Protein AF-A0A6N7GTM5-F1 (afdb_monomer)

Radius of gyration: 16.6 Å; Cα contacts (8 Å, |Δi|>4): 36; chains: 1; bounding box: 30×47×40 Å

pLDDT: mean 73.77, std 14.7, range [45.59, 88.44]

Structure (mmCIF, N/CA/C/O backbone):
data_AF-A0A6N7GTM5-F1
#
_entry.id   AF-A0A6N7GTM5-F1
#
loop_
_atom_site.group_PDB
_atom_site.id
_atom_site.type_symbol
_atom_site.label_atom_id
_atom_site.label_alt_id
_atom_site.label_comp_id
_atom_site.label_asym_id
_atom_site.label_entity_id
_atom_site.label_seq_id
_atom_site.pdbx_PDB_ins_code
_atom_site.Cartn_x
_atom_site.Cartn_y
_atom_site.Cartn_z
_atom_site.occupancy
_atom_site.B_iso_or_equiv
_atom_site.auth_seq_id
_atom_site.auth_comp_id
_atom_site.auth_asym_id
_atom_site.auth_atom_id
_atom_site.pdbx_PDB_model_num
ATOM 1 N N . MET A 1 1 ? 15.998 -3.891 -18.719 1.00 58.62 1 MET A N 1
ATOM 2 C CA . MET A 1 1 ? 15.265 -3.426 -17.525 1.00 58.62 1 MET A CA 1
ATOM 3 C C . MET A 1 1 ? 15.863 -2.086 -17.137 1.00 58.62 1 MET A C 1
ATOM 5 O O . MET A 1 1 ? 17.076 -1.944 -17.233 1.00 58.62 1 MET A O 1
ATOM 9 N N . CYS A 1 2 ? 15.031 -1.083 -16.868 1.00 82.25 2 CYS A N 1
ATOM 10 C CA . CYS A 1 2 ? 15.474 0.254 -16.477 1.00 82.25 2 CYS A CA 1
ATOM 11 C C . CYS A 1 2 ? 15.398 0.344 -14.950 1.00 82.25 2 CYS A C 1
ATOM 13 O O . CYS A 1 2 ? 14.326 0.106 -14.401 1.00 82.25 2 CYS A O 1
ATOM 15 N N . TRP A 1 3 ? 16.504 0.699 -14.290 1.00 64.00 3 TRP A N 1
ATOM 16 C CA . TRP A 1 3 ? 16.596 0.779 -12.824 1.00 64.00 3 TRP A CA 1
ATOM 17 C C . TRP A 1 3 ? 15.514 1.681 -12.214 1.00 64.00 3 TRP A C 1
ATOM 19 O O . TRP A 1 3 ? 14.882 1.320 -11.228 1.00 64.00 3 TRP A O 1
ATOM 29 N N . ALA A 1 4 ? 15.235 2.823 -12.849 1.00 77.00 4 ALA 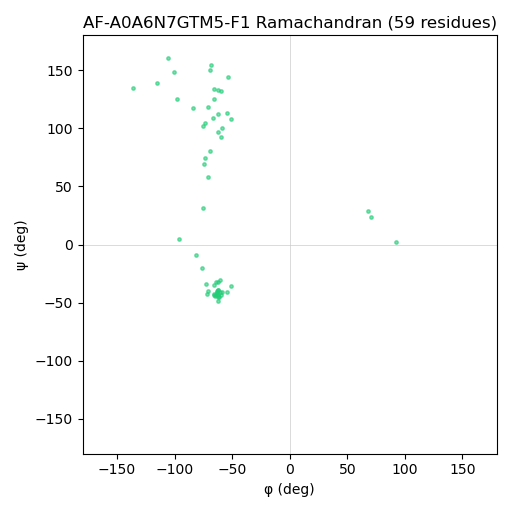A N 1
ATOM 30 C CA . ALA A 1 4 ? 14.188 3.742 -12.404 1.00 77.00 4 ALA A CA 1
ATOM 31 C C . ALA A 1 4 ? 12.782 3.118 -12.474 1.00 77.00 4 ALA A C 1
ATOM 33 O O . ALA A 1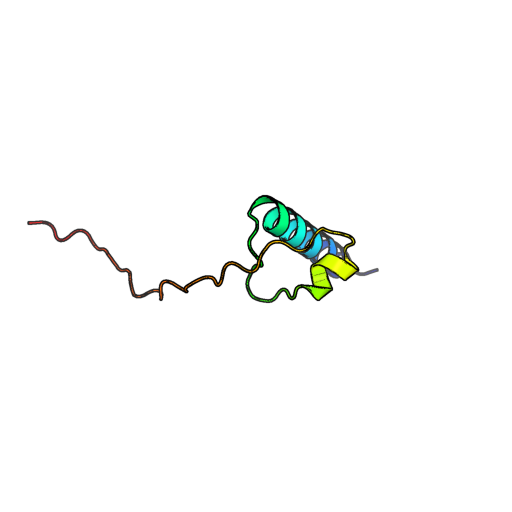 4 ? 11.938 3.402 -11.633 1.00 77.00 4 ALA A O 1
ATOM 34 N N . CYS A 1 5 ? 12.534 2.230 -13.443 1.00 83.12 5 CYS A N 1
ATOM 35 C CA . CYS A 1 5 ? 11.252 1.533 -13.548 1.00 83.12 5 CYS A CA 1
ATOM 36 C C . CYS A 1 5 ? 11.089 0.459 -12.462 1.00 83.12 5 CYS A C 1
A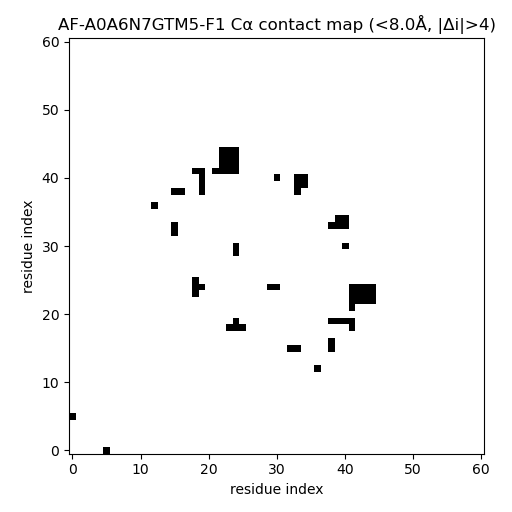TOM 38 O O . CYS A 1 5 ? 9.979 0.229 -11.994 1.00 83.12 5 CYS A O 1
ATOM 40 N N . GLU A 1 6 ? 12.177 -0.203 -12.060 1.00 80.25 6 GLU A N 1
ATOM 41 C CA . GLU A 1 6 ? 12.148 -1.186 -10.968 1.00 80.25 6 GLU A CA 1
ATOM 42 C C . GLU A 1 6 ? 11.952 -0.505 -9.607 1.00 80.25 6 GLU A C 1
ATOM 44 O O . GLU A 1 6 ? 11.168 -0.981 -8.787 1.00 80.25 6 GLU A O 1
ATOM 49 N N . GLU A 1 7 ? 12.596 0.644 -9.395 1.00 82.25 7 GLU A N 1
ATOM 50 C CA . GLU A 1 7 ? 12.421 1.461 -8.191 1.00 82.25 7 GLU A CA 1
ATOM 51 C C . GLU A 1 7 ? 10.989 2.001 -8.071 1.00 82.25 7 GLU A C 1
ATOM 53 O O . GLU A 1 7 ? 10.380 1.902 -7.007 1.00 82.25 7 GLU A O 1
ATOM 58 N N . GLU A 1 8 ? 10.410 2.490 -9.170 1.00 83.38 8 GLU A N 1
ATOM 59 C CA . GLU A 1 8 ? 9.022 2.960 -9.199 1.00 83.38 8 GLU A CA 1
ATOM 60 C C . GLU A 1 8 ? 8.028 1.827 -8.894 1.00 83.38 8 GLU A C 1
ATOM 62 O O . GLU A 1 8 ? 7.079 2.017 -8.131 1.00 83.38 8 GLU A O 1
ATOM 67 N N . ALA A 1 9 ? 8.266 0.622 -9.422 1.00 85.38 9 ALA A N 1
ATOM 68 C CA . ALA A 1 9 ? 7.431 -0.544 -9.141 1.00 85.38 9 ALA A CA 1
ATOM 69 C C . ALA A 1 9 ? 7.511 -0.980 -7.667 1.00 85.38 9 ALA A C 1
ATOM 71 O O . ALA A 1 9 ? 6.484 -1.272 -7.048 1.00 85.38 9 ALA A O 1
ATOM 72 N N . LEU A 1 10 ? 8.718 -0.991 -7.091 1.00 86.94 10 LEU A N 1
ATOM 73 C CA . LEU A 1 10 ? 8.933 -1.272 -5.670 1.00 86.94 10 LEU A CA 1
ATOM 74 C C . LEU A 1 10 ? 8.253 -0.224 -4.788 1.00 86.94 10 LEU A C 1
ATOM 76 O O .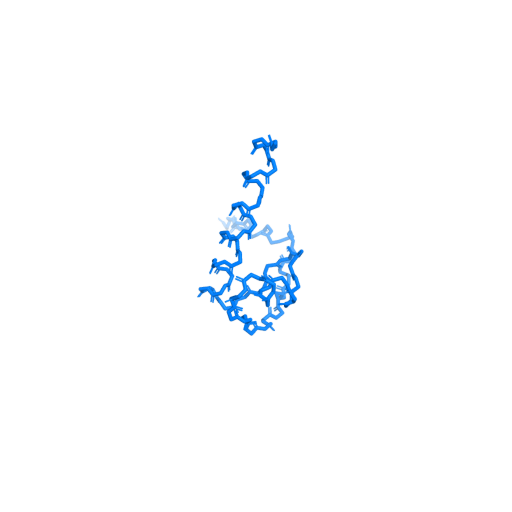 LEU A 1 10 ? 7.552 -0.575 -3.838 1.00 86.94 10 LEU A O 1
ATOM 80 N N . TRP A 1 11 ? 8.399 1.054 -5.135 1.00 86.88 11 TRP A N 1
ATOM 81 C CA . TRP A 1 11 ? 7.765 2.155 -4.420 1.00 86.88 11 TRP A CA 1
ATOM 82 C C . TRP A 1 11 ? 6.238 2.066 -4.465 1.00 86.88 11 TRP A C 1
ATOM 84 O O . TRP A 1 11 ? 5.572 2.220 -3.439 1.00 86.88 11 TRP A O 1
ATOM 94 N N . ARG A 1 12 ? 5.674 1.746 -5.635 1.00 86.31 12 ARG A N 1
ATOM 95 C CA . ARG A 1 12 ? 4.232 1.550 -5.812 1.00 86.31 12 ARG A CA 1
ATOM 96 C C . ARG A 1 12 ? 3.707 0.421 -4.929 1.00 86.31 12 ARG A C 1
ATOM 98 O O . ARG A 1 12 ? 2.669 0.581 -4.293 1.00 86.31 12 ARG A O 1
ATOM 105 N N . ARG A 1 13 ? 4.428 -0.700 -4.850 1.00 87.38 13 ARG A N 1
ATOM 106 C CA . ARG A 1 13 ? 4.037 -1.829 -3.995 1.00 87.38 13 ARG A CA 1
ATOM 107 C C . ARG A 1 13 ? 4.096 -1.473 -2.511 1.00 87.38 13 ARG A C 1
ATOM 109 O O . ARG A 1 13 ? 3.137 -1.741 -1.797 1.00 87.38 13 ARG A O 1
ATOM 116 N N . TYR A 1 14 ? 5.154 -0.790 -2.083 1.00 88.19 14 TYR A N 1
ATOM 117 C CA . TYR A 1 14 ? 5.291 -0.319 -0.706 1.00 88.19 14 TYR A CA 1
ATOM 118 C C . TYR A 1 14 ? 4.140 0.609 -0.282 1.00 88.19 14 TYR A C 1
ATOM 120 O O . TYR A 1 14 ? 3.608 0.485 0.821 1.00 88.19 14 TYR A O 1
ATOM 128 N N . GLN A 1 15 ? 3.698 1.508 -1.168 1.00 85.94 15 GLN A N 1
ATOM 129 C CA . GLN A 1 15 ? 2.547 2.376 -0.896 1.00 85.94 15 GLN A CA 1
ATOM 130 C C . GLN A 1 15 ? 1.247 1.592 -0.705 1.00 85.94 15 GLN A C 1
ATOM 132 O O . GLN A 1 15 ? 0.482 1.905 0.207 1.00 85.94 15 GLN A O 1
ATOM 137 N N . LEU A 1 16 ? 1.012 0.563 -1.525 1.00 87.44 16 LEU A N 1
ATOM 138 C CA . LEU A 1 16 ? -0.147 -0.317 -1.374 1.00 87.44 16 LEU A CA 1
ATOM 139 C C . LEU A 1 16 ? -0.108 -1.069 -0.037 1.00 87.44 16 LEU A C 1
ATOM 141 O O . LEU A 1 16 ? -1.129 -1.172 0.633 1.00 87.44 16 LEU A O 1
ATOM 145 N N . GLU A 1 17 ? 1.058 -1.544 0.400 1.00 88.44 17 GLU A N 1
ATOM 146 C CA . GLU A 1 17 ? 1.198 -2.228 1.693 1.00 88.44 17 GLU A CA 1
ATOM 147 C C . GLU A 1 17 ? 0.904 -1.294 2.878 1.00 88.44 17 GLU A C 1
ATOM 149 O O . GLU A 1 17 ? 0.135 -1.654 3.771 1.00 88.44 17 GLU A O 1
ATOM 154 N N . ILE A 1 18 ? 1.425 -0.062 2.854 1.00 86.44 18 ILE A N 1
ATOM 155 C CA . ILE A 1 18 ? 1.093 0.958 3.865 1.00 86.44 18 ILE A CA 1
ATOM 156 C C . ILE A 1 18 ? -0.403 1.278 3.855 1.00 86.44 18 ILE A 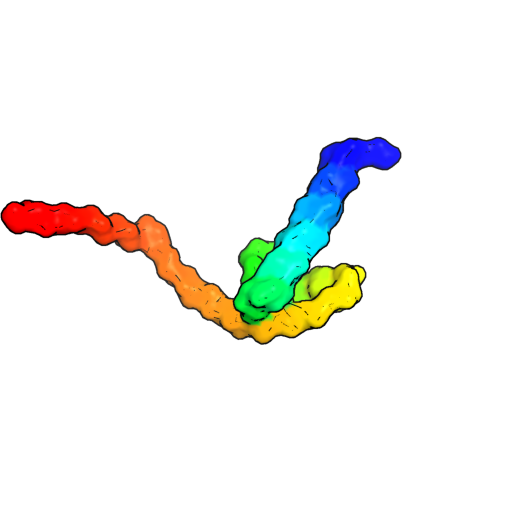C 1
ATOM 158 O O . ILE A 1 18 ? -1.007 1.458 4.911 1.00 86.44 18 ILE A O 1
ATOM 162 N N . ALA A 1 19 ? -1.005 1.380 2.674 1.00 85.75 19 ALA A N 1
ATOM 163 C CA . ALA A 1 19 ? -2.424 1.665 2.520 1.00 85.75 19 ALA A CA 1
ATOM 164 C C . ALA A 1 19 ? -3.301 0.567 3.140 1.00 85.75 19 ALA A C 1
ATOM 166 O O . ALA A 1 19 ? -4.287 0.866 3.817 1.00 85.75 19 ALA A O 1
ATOM 167 N N . VAL A 1 20 ? -2.901 -0.699 2.981 1.00 85.44 20 VAL A N 1
ATOM 168 C CA . VAL A 1 20 ? -3.537 -1.833 3.662 1.00 85.44 20 VAL A CA 1
ATOM 169 C C . VAL A 1 20 ? -3.402 -1.714 5.175 1.00 85.44 20 VAL A C 1
ATOM 171 O O . VAL A 1 20 ? -4.401 -1.845 5.879 1.00 85.44 20 VAL A O 1
ATOM 174 N N . GLU A 1 21 ? -2.198 -1.434 5.680 1.00 85.69 21 GLU A N 1
ATOM 175 C CA . GLU A 1 21 ? -1.950 -1.303 7.121 1.00 85.69 21 GLU A CA 1
ATOM 176 C C . GLU A 1 21 ? -2.755 -0.152 7.745 1.00 85.69 21 GLU A C 1
ATOM 178 O O . GLU A 1 21 ? -3.311 -0.288 8.835 1.00 85.69 21 GLU A O 1
ATOM 183 N N . ARG A 1 22 ? -2.871 0.970 7.029 1.00 83.00 22 ARG A N 1
ATOM 184 C CA . ARG A 1 22 ? -3.663 2.132 7.452 1.00 83.00 22 ARG A CA 1
ATOM 185 C C . ARG A 1 22 ? -5.165 1.929 7.281 1.00 83.00 22 ARG A C 1
ATOM 187 O O . ARG A 1 22 ? -5.947 2.625 7.924 1.00 83.00 22 ARG A O 1
ATOM 194 N N . GLY A 1 23 ? -5.575 0.985 6.437 1.00 81.56 23 GLY A N 1
ATOM 195 C CA . GLY A 1 23 ? -6.975 0.800 6.079 1.00 81.56 23 GLY A CA 1
ATOM 196 C C . GLY A 1 23 ? -7.533 1.964 5.254 1.00 81.56 23 GLY A C 1
ATOM 197 O O . GLY A 1 23 ? -8.725 2.244 5.349 1.00 81.56 23 GLY A O 1
ATOM 198 N N . GLU A 1 24 ? -6.691 2.648 4.473 1.00 82.06 24 GLU A N 1
ATOM 199 C CA . GLU A 1 24 ? -7.059 3.821 3.670 1.00 82.06 24 GLU A CA 1
ATOM 200 C C . GLU A 1 24 ? -6.448 3.727 2.268 1.00 82.06 24 GLU A C 1
ATOM 202 O O . GLU A 1 24 ? -5.266 3.422 2.129 1.00 82.06 24 GLU A O 1
ATOM 207 N N . ILE A 1 25 ? -7.237 4.019 1.227 1.00 81.00 25 ILE A N 1
ATOM 208 C CA . ILE A 1 25 ? -6.746 4.052 -0.159 1.00 81.00 25 ILE A CA 1
ATOM 209 C C . ILE A 1 25 ? -6.120 5.434 -0.438 1.00 81.00 25 ILE A C 1
ATOM 211 O O . ILE A 1 25 ? -6.839 6.436 -0.381 1.00 81.00 25 ILE A O 1
ATOM 215 N N . PRO A 1 26 ? -4.810 5.520 -0.737 1.00 76.75 26 PRO A N 1
ATOM 216 C CA . PRO A 1 26 ? -4.137 6.778 -1.035 1.00 76.75 26 PRO A CA 1
ATOM 217 C C . PRO A 1 26 ? -4.600 7.379 -2.374 1.00 76.75 26 PRO A C 1
ATOM 219 O O . PRO A 1 26 ? -5.031 6.653 -3.272 1.00 76.75 26 PRO A O 1
ATOM 222 N N . PRO A 1 27 ? -4.496 8.710 -2.543 1.00 77.44 27 PRO A N 1
ATOM 223 C CA . PRO A 1 27 ? -4.889 9.372 -3.782 1.00 77.44 27 PRO A CA 1
ATOM 224 C C . PRO A 1 27 ? -4.034 8.886 -4.960 1.00 77.44 27 PRO A C 1
ATOM 226 O O . PRO A 1 27 ? -2.809 8.845 -4.870 1.00 77.44 27 PRO A O 1
ATOM 229 N N . GLY A 1 28 ? -4.688 8.547 -6.073 1.00 79.50 28 GLY A N 1
ATOM 230 C CA . GLY A 1 28 ? -4.030 8.015 -7.273 1.00 79.50 28 GLY A CA 1
ATOM 231 C C . GLY A 1 28 ? -3.939 6.488 -7.334 1.00 79.50 28 GLY A C 1
ATOM 232 O O . GLY A 1 28 ? -3.390 5.973 -8.303 1.00 79.50 28 GLY A O 1
ATOM 233 N N . PHE A 1 29 ? -4.491 5.784 -6.342 1.00 82.38 29 PHE A N 1
ATOM 234 C CA . PHE A 1 29 ? -4.644 4.333 -6.346 1.00 82.38 29 PHE A CA 1
ATOM 235 C C . PHE A 1 29 ? -6.123 3.960 -6.356 1.00 82.38 29 PHE A C 1
ATOM 237 O O . PHE A 1 29 ? -6.935 4.553 -5.644 1.00 82.38 29 PHE A O 1
ATOM 244 N N . GLU A 1 30 ? -6.462 2.952 -7.144 1.00 85.19 30 GLU A N 1
ATOM 245 C CA . GLU A 1 30 ? -7.797 2.378 -7.213 1.00 85.19 30 GLU A CA 1
ATOM 246 C C . GLU A 1 30 ? -7.824 1.012 -6.511 1.00 85.19 30 GLU A C 1
ATOM 248 O O . GLU A 1 30 ? -6.784 0.377 -6.327 1.00 85.19 30 GLU A O 1
ATOM 253 N N . PRO A 1 31 ? -9.007 0.512 -6.113 1.00 83.69 31 PRO A N 1
ATOM 254 C CA . PRO A 1 31 ? -9.152 -0.833 -5.551 1.00 83.69 31 PRO A CA 1
ATOM 255 C C . PRO A 1 31 ? -8.506 -1.924 -6.419 1.00 83.69 31 PRO A C 1
ATOM 257 O O . PRO A 1 31 ? -7.907 -2.860 -5.893 1.00 83.69 31 PRO A O 1
ATOM 260 N N . GLU A 1 32 ? -8.567 -1.753 -7.740 1.00 85.81 32 GLU A N 1
ATOM 261 C CA . GLU A 1 32 ? -7.987 -2.657 -8.738 1.00 85.81 32 GLU A CA 1
ATOM 262 C C . GLU A 1 32 ? -6.460 -2.795 -8.596 1.00 85.81 32 GLU A C 1
ATOM 264 O O . GLU A 1 32 ? -5.914 -3.863 -8.869 1.00 85.81 32 GLU A O 1
ATOM 269 N N . ASP A 1 33 ? -5.756 -1.759 -8.118 1.00 86.44 33 ASP A N 1
ATOM 270 C CA . ASP A 1 33 ? -4.307 -1.818 -7.881 1.00 86.44 33 ASP A CA 1
ATOM 271 C C . ASP A 1 33 ? -3.949 -2.804 -6.760 1.00 86.44 33 ASP A C 1
ATOM 273 O O . ASP A 1 33 ? -2.927 -3.491 -6.826 1.00 86.44 33 ASP A O 1
ATOM 277 N N . PHE A 1 34 ? -4.799 -2.904 -5.736 1.00 86.06 34 PHE A N 1
ATOM 278 C CA . PHE A 1 34 ? -4.622 -3.847 -4.631 1.00 86.06 34 PHE A CA 1
ATOM 279 C C . PHE A 1 34 ? -4.905 -5.274 -5.094 1.00 86.06 34 PHE A C 1
ATOM 281 O O . PHE A 1 34 ? -4.123 -6.177 -4.798 1.00 86.06 34 PHE A O 1
ATOM 288 N N . GLU A 1 35 ? -5.962 -5.465 -5.888 1.00 86.44 35 GLU A N 1
ATOM 289 C CA . GLU A 1 35 ? -6.290 -6.765 -6.480 1.00 86.44 35 GLU A CA 1
ATOM 290 C C . GLU A 1 35 ? -5.169 -7.257 -7.404 1.00 86.44 35 GLU A C 1
ATOM 292 O O . GLU A 1 35 ? -4.717 -8.397 -7.276 1.00 86.44 35 GLU A O 1
ATOM 297 N N . ALA A 1 36 ? -4.641 -6.381 -8.264 1.00 87.44 36 ALA A N 1
ATOM 298 C CA . ALA A 1 36 ? -3.502 -6.683 -9.129 1.00 87.44 36 ALA A CA 1
ATOM 299 C C . ALA A 1 36 ? -2.225 -7.008 -8.333 1.00 87.44 36 ALA A C 1
ATOM 301 O O . ALA A 1 36 ? -1.412 -7.829 -8.762 1.00 87.44 36 ALA A O 1
ATOM 302 N N . ALA A 1 37 ? -2.047 -6.395 -7.159 1.00 84.38 37 ALA A N 1
ATOM 303 C CA . ALA A 1 37 ? -0.930 -6.669 -6.260 1.00 84.38 37 ALA A CA 1
ATOM 304 C C . ALA A 1 37 ? -1.125 -7.920 -5.378 1.00 84.38 37 ALA A C 1
ATOM 306 O O . ALA A 1 37 ? -0.161 -8.337 -4.719 1.00 84.38 37 ALA A O 1
ATOM 307 N N . GLY A 1 38 ? -2.325 -8.516 -5.373 1.00 85.62 38 GLY A N 1
ATOM 308 C CA . GLY A 1 38 ? -2.709 -9.627 -4.498 1.00 85.62 38 GLY A CA 1
ATOM 309 C C . GLY A 1 38 ? -2.879 -9.219 -3.031 1.00 85.62 38 GLY A C 1
ATOM 310 O O . GLY A 1 38 ? -2.706 -10.046 -2.137 1.00 85.62 38 GLY A O 1
ATOM 311 N N . LEU A 1 39 ? -3.151 -7.938 -2.782 1.00 85.25 39 LEU A N 1
ATOM 312 C CA . LEU A 1 39 ? -3.318 -7.354 -1.458 1.00 85.25 39 LEU A CA 1
ATOM 313 C C . LEU A 1 39 ? -4.810 -7.187 -1.128 1.00 85.25 39 LEU A C 1
ATOM 315 O O . LEU A 1 39 ? -5.621 -6.952 -2.025 1.00 85.25 39 LEU A O 1
ATOM 319 N N . PRO A 1 40 ? -5.202 -7.301 0.153 1.00 83.50 40 PRO A N 1
ATOM 320 C CA . PRO A 1 40 ? -6.582 -7.057 0.551 1.00 83.50 40 PRO A CA 1
ATOM 321 C C . PRO A 1 40 ? -6.938 -5.583 0.330 1.00 83.50 40 PRO A C 1
ATOM 323 O O . PRO A 1 40 ? -6.177 -4.700 0.710 1.00 83.50 40 PRO A O 1
ATOM 326 N N . VAL A 1 41 ? -8.101 -5.311 -0.264 1.00 82.88 41 VAL A N 1
ATOM 327 C CA . VAL A 1 41 ? -8.558 -3.936 -0.504 1.00 82.88 41 VAL A CA 1
ATOM 328 C C . VAL A 1 41 ? -8.946 -3.293 0.835 1.00 82.88 41 VAL A C 1
ATOM 330 O O . VAL A 1 41 ? -9.867 -3.790 1.495 1.00 82.88 41 VAL A O 1
ATOM 333 N N . PRO A 1 42 ? -8.286 -2.201 1.262 1.00 79.00 42 PRO A N 1
ATOM 334 C CA . PRO A 1 42 ? -8.674 -1.509 2.480 1.00 79.00 42 PRO A CA 1
ATOM 335 C C . PRO A 1 42 ? -10.035 -0.812 2.296 1.00 79.00 42 PRO A C 1
ATOM 337 O O . PRO A 1 42 ? -10.387 -0.406 1.183 1.00 79.00 42 PRO A O 1
ATOM 340 N N . PRO A 1 43 ? -10.838 -0.655 3.366 1.00 67.94 43 PRO A N 1
ATOM 341 C CA . PRO A 1 43 ? -12.113 0.042 3.272 1.00 67.94 43 PRO A CA 1
ATOM 342 C C . PRO A 1 43 ? -11.880 1.482 2.801 1.00 67.94 43 PRO A C 1
ATOM 344 O O . PRO A 1 43 ? -11.028 2.191 3.328 1.00 67.94 43 PRO A O 1
ATOM 347 N N . LYS A 1 44 ? -12.650 1.934 1.804 1.00 60.12 44 LYS A N 1
ATOM 348 C CA . LYS A 1 44 ? -12.553 3.292 1.252 1.00 60.12 44 LYS A CA 1
ATOM 349 C C . LYS A 1 44 ? -13.048 4.298 2.301 1.00 60.12 44 LYS A C 1
ATOM 351 O O . LYS A 1 44 ? -14.199 4.726 2.260 1.00 60.12 44 LYS A O 1
ATOM 356 N N . ARG A 1 45 ? -12.214 4.666 3.279 1.00 54.00 45 ARG A N 1
ATOM 357 C CA . ARG A 1 45 ? -12.423 5.904 4.034 1.00 54.00 45 ARG A CA 1
ATOM 358 C C . ARG A 1 45 ? -12.207 7.027 3.037 1.00 54.00 45 ARG A C 1
ATOM 360 O O . ARG A 1 45 ? -11.103 7.216 2.537 1.00 54.00 45 ARG A O 1
ATOM 367 N N . ALA A 1 46 ? -13.292 7.699 2.667 1.00 49.31 46 ALA A N 1
ATOM 368 C CA . ALA A 1 46 ? -13.193 8.943 1.933 1.00 49.31 46 ALA A CA 1
ATOM 369 C C . ALA A 1 46 ? -12.293 9.858 2.763 1.00 49.31 46 ALA A C 1
ATOM 371 O O . ALA A 1 46 ? -12.648 10.220 3.883 1.00 49.31 46 ALA A O 1
ATOM 372 N 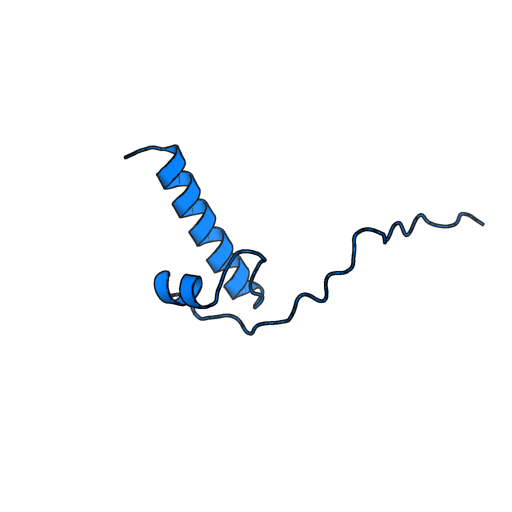N . ILE A 1 47 ? -11.108 10.164 2.242 1.00 51.81 47 ILE A N 1
ATOM 373 C CA . ILE A 1 47 ? -10.295 11.249 2.765 1.00 51.81 47 ILE A CA 1
ATOM 374 C C . ILE A 1 47 ? -11.157 12.490 2.538 1.00 51.81 47 ILE A C 1
ATOM 376 O O . ILE A 1 47 ? -11.228 13.012 1.425 1.00 51.81 47 ILE A O 1
ATOM 380 N N . GLU A 1 48 ? -11.890 12.913 3.566 1.00 45.59 48 GLU A N 1
ATOM 381 C CA . GLU A 1 48 ? -12.410 14.269 3.650 1.00 45.59 48 GLU A CA 1
ATOM 382 C C . GLU A 1 48 ? -11.175 15.155 3.632 1.00 45.59 48 GLU A C 1
ATOM 384 O O . GLU A 1 48 ? -10.528 15.335 4.653 1.00 45.59 48 GLU A O 1
ATOM 389 N N . THR A 1 49 ? -10.765 15.607 2.449 1.00 47.19 49 THR A N 1
ATOM 390 C CA . THR A 1 49 ? -9.621 16.494 2.260 1.00 47.19 49 THR A CA 1
ATOM 391 C C . THR A 1 49 ? -9.757 17.687 3.210 1.00 47.19 49 THR A C 1
ATOM 393 O O . THR A 1 49 ? -10.600 18.551 2.939 1.00 47.19 49 THR A O 1
ATOM 396 N N . PRO A 1 50 ? -8.955 17.818 4.287 1.00 49.53 50 PRO A N 1
ATOM 397 C CA . PRO A 1 50 ? -8.825 19.108 4.927 1.00 49.53 50 PRO A CA 1
ATOM 398 C C . PRO A 1 50 ? -7.969 19.949 3.979 1.00 49.53 50 PRO A C 1
ATOM 400 O O . PRO A 1 50 ? -6.773 19.725 3.796 1.00 49.53 50 PRO A O 1
ATOM 403 N N . ASN A 1 51 ? -8.644 20.857 3.281 1.00 53.19 51 ASN A N 1
ATOM 404 C CA . ASN A 1 51 ? -8.075 21.795 2.322 1.00 53.19 51 ASN A CA 1
ATOM 405 C C . ASN A 1 51 ? -6.913 22.584 2.985 1.00 53.19 51 ASN A C 1
ATOM 407 O O . ASN A 1 51 ? -7.021 22.943 4.161 1.00 53.19 51 ASN A O 1
ATOM 411 N N . PRO A 1 52 ? -5.829 22.921 2.263 1.00 53.12 52 PRO A N 1
ATOM 412 C CA . PRO A 1 52 ? -4.589 23.489 2.796 1.00 53.12 52 PRO A CA 1
ATOM 413 C C . PRO A 1 52 ? -4.687 24.980 3.198 1.00 53.12 52 PRO A C 1
ATOM 415 O O . PRO A 1 52 ? -3.702 25.708 3.137 1.00 53.12 52 PRO A O 1
ATOM 418 N N . PHE A 1 53 ? -5.864 25.439 3.641 1.00 54.53 53 PHE A N 1
ATOM 419 C CA . PHE A 1 53 ? -6.070 26.735 4.306 1.00 54.53 53 PHE A CA 1
ATOM 420 C C . PHE A 1 53 ? -6.059 26.631 5.837 1.00 54.53 53 PHE A C 1
ATOM 422 O O . PHE A 1 53 ? -6.289 27.636 6.505 1.00 54.53 53 PHE A O 1
ATOM 429 N N . ALA A 1 54 ? -5.773 25.454 6.407 1.00 55.62 54 ALA A N 1
AT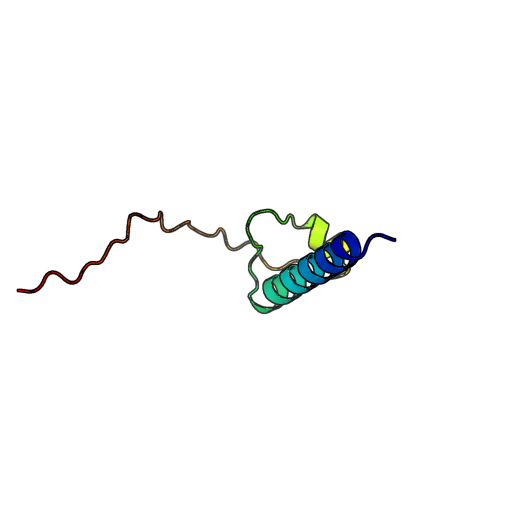OM 430 C CA . ALA A 1 54 ? -5.513 25.295 7.838 1.00 55.62 54 ALA A CA 1
ATOM 431 C C . ALA A 1 54 ? -4.148 25.907 8.220 1.00 55.62 54 ALA A C 1
ATOM 433 O O . ALA A 1 54 ? -3.253 25.242 8.734 1.00 55.62 54 ALA A O 1
ATOM 434 N N . CYS A 1 55 ? -3.982 27.200 7.950 1.00 57.06 55 CYS A N 1
ATOM 435 C CA . CYS A 1 55 ? -3.086 28.059 8.698 1.00 57.06 55 CYS A CA 1
ATOM 436 C C . CYS A 1 55 ? -3.746 28.319 10.057 1.00 57.06 55 CYS A C 1
ATOM 438 O O . CYS A 1 55 ? -4.252 29.411 10.300 1.00 57.06 55 CYS A O 1
ATOM 440 N N . ASP A 1 56 ? -3.737 27.325 10.945 1.00 58.66 56 ASP A N 1
ATOM 441 C CA . ASP A 1 56 ? -3.896 27.570 12.380 1.00 58.66 56 ASP A CA 1
ATOM 442 C C . ASP A 1 56 ? -2.561 28.156 12.874 1.00 58.66 56 ASP A C 1
ATOM 444 O O . ASP A 1 56 ? -1.722 27.507 13.501 1.00 58.66 56 ASP A O 1
ATOM 448 N N . ALA A 1 57 ? -2.289 29.390 12.443 1.00 55.94 57 ALA A N 1
ATOM 449 C CA . ALA A 1 57 ? -1.293 30.216 13.093 1.00 55.94 57 ALA A CA 1
ATOM 450 C C . ALA A 1 57 ? -1.842 30.496 14.498 1.00 55.94 57 ALA A C 1
ATOM 452 O O . ALA A 1 57 ? -2.970 30.979 14.596 1.00 55.94 57 ALA A O 1
ATOM 453 N N . PRO A 1 58 ? -1.104 30.200 15.583 1.00 55.94 58 PRO A N 1
ATOM 454 C CA . PRO A 1 58 ? -1.584 30.525 16.913 1.00 55.94 58 PRO A CA 1
ATOM 455 C C . PRO A 1 58 ? -1.727 32.045 17.008 1.00 55.94 58 PRO A C 1
ATOM 457 O O . PRO A 1 58 ? -0.727 32.767 16.962 1.00 55.94 58 PRO A O 1
ATOM 460 N N . ASP A 1 59 ? -2.970 32.515 17.116 1.00 54.06 59 ASP A N 1
ATOM 461 C CA . ASP A 1 59 ? -3.299 33.886 17.488 1.00 54.06 59 ASP A CA 1
ATOM 462 C C . ASP A 1 59 ? -2.680 34.133 18.869 1.00 54.06 59 ASP A C 1
ATOM 464 O O . ASP A 1 59 ? -3.133 33.615 19.895 1.00 54.06 59 ASP A O 1
ATOM 468 N N . LYS A 1 60 ? -1.529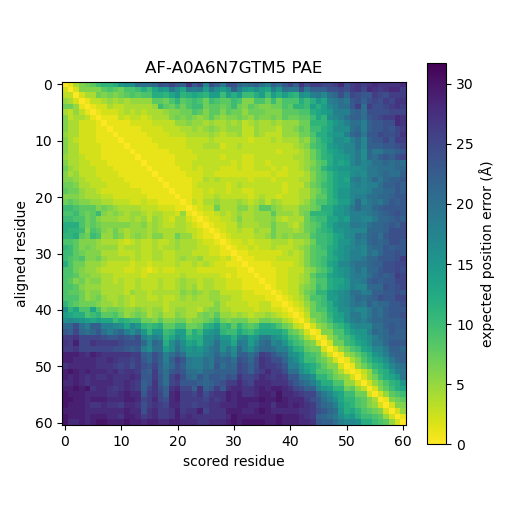 34.810 18.883 1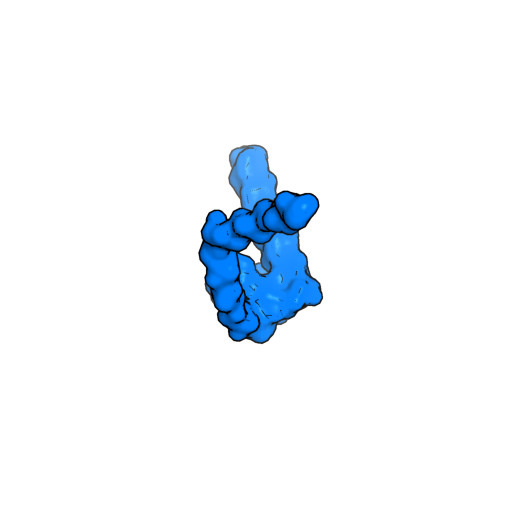.00 46.75 60 LYS A N 1
ATOM 469 C CA . LYS A 1 60 ? -0.899 35.250 20.123 1.00 46.75 60 LYS A CA 1
ATOM 470 C C . LYS A 1 60 ? -1.690 36.448 20.633 1.00 46.75 60 LYS A C 1
ATOM 472 O O . LYS A 1 60 ? -1.520 37.550 20.115 1.00 46.75 60 LYS A O 1
ATOM 477 N N . ALA A 1 61 ? -2.532 36.177 21.627 1.00 47.19 61 ALA A N 1
ATOM 478 C CA . ALA A 1 61 ? -3.078 37.160 22.557 1.00 47.19 61 ALA A CA 1
ATOM 479 C C . ALA A 1 61 ? -1.977 37.999 23.232 1.00 47.19 61 ALA A C 1
ATOM 481 O O . ALA A 1 61 ? -0.849 37.473 23.417 1.00 47.19 61 ALA A O 1
#

Secondary structure (DSSP, 8-state):
--HHHHHHHHHHHHHHHHHHHHT-PPTT--HHHHHHHTPPPPP--------TT--------

Sequence (61 aa):
MCWACEEEALWRRYQLEIAVERGEIPPGFEPEDFEAAGLPVPPKRAIETPNPFACDAPDKA

Mean predicted aligned error: 11.78 Å

Foldseek 3Di:
DDPVVVVVVVVLLVQLVVCLVVLEDDPPDDQVSCVVSVHDRRPHPPPPDPPPPPPVPPPDD

Solvent-accessible surface area (backbone atoms only — not comparable to full-atom values): 3962 Å² total; per-residue (Å²): 138,58,71,71,60,54,51,51,52,52,52,54,50,52,51,52,54,52,22,40,76,70,38,32,64,55,93,95,61,55,67,64,57,29,56,76,68,75,42,73,67,41,57,78,56,76,76,77,74,79,64,96,74,77,74,80,66,81,83,79,127